Protein AF-A0A2K2V608-F1 (afdb_monomer_lite)

Radius of gyration: 20.28 Å; chains: 1; bounding box: 31×53×56 Å

Secondary structure (DSSP, 8-state):
-HHHHHHHHHHHHHHHHHHHHHTT----SEEEEEEETTEEEEEE-SSS-EEEEEEEEEETTEEEEEEEEEEEE-TT-EEEEE--GGGGTTEEEEEEETTS-EEEEE--S--

pLDDT: mean 84.34, std 10.51, range [48.28, 94.69]

Foldseek 3Di:
DVVVVVVVVVVVVVVVVVVVVVVPPPDQQKEFDDDDDQKTKIFGQHPAKWFWFWKWKAAPNHTPDIDTDGDIHGHRDIDIDGHDLQVRARIKIKIATPVGHIYIDHHHNPD

Structure (mmCIF, N/CA/C/O backbone):
data_AF-A0A2K2V608-F1
#
_entry.id   AF-A0A2K2V608-F1
#
loop_
_atom_site.group_PDB
_atom_site.id
_atom_site.type_symbol
_atom_site.label_atom_id
_atom_site.label_alt_id
_atom_site.label_comp_id
_atom_site.label_asym_id
_atom_site.label_entity_id
_atom_site.label_seq_id
_atom_site.pdbx_PDB_ins_code
_atom_site.Cartn_x
_atom_site.Cartn_y
_atom_site.Cartn_z
_atom_site.occupancy
_atom_site.B_iso_or_equiv
_atom_site.auth_seq_id
_atom_site.auth_comp_id
_atom_site.auth_asym_id
_atom_site.auth_atom_id
_atom_site.pdbx_PDB_model_num
ATOM 1 N N . MET A 1 1 ? 5.747 -41.477 -34.703 1.00 59.94 1 MET A N 1
ATOM 2 C CA . MET A 1 1 ? 6.004 -40.067 -35.092 1.00 59.94 1 MET A CA 1
ATOM 3 C C . MET A 1 1 ? 4.947 -39.085 -34.576 1.00 59.94 1 MET A C 1
ATOM 5 O O . MET A 1 1 ? 5.336 -38.050 -34.064 1.00 59.94 1 MET A O 1
ATOM 9 N N . LYS A 1 2 ? 3.642 -39.403 -34.604 1.00 62.75 2 LYS A N 1
ATOM 10 C CA . LYS A 1 2 ? 2.575 -38.534 -34.054 1.00 62.75 2 LYS A CA 1
ATOM 11 C C . LYS A 1 2 ? 2.687 -38.181 -32.549 1.00 62.75 2 LYS A C 1
ATOM 13 O O . LYS A 1 2 ? 2.520 -37.008 -32.235 1.00 62.75 2 LYS A O 1
ATOM 18 N N . PRO A 1 3 ? 3.015 -39.109 -31.622 1.00 70.81 3 PRO A N 1
ATOM 19 C CA . PRO A 1 3 ? 3.047 -38.775 -30.190 1.00 70.81 3 PRO A CA 1
ATOM 20 C C . PRO A 1 3 ? 4.230 -37.881 -29.786 1.00 70.81 3 PRO A C 1
ATOM 22 O O . PRO A 1 3 ? 4.102 -37.083 -28.864 1.00 70.81 3 PRO A O 1
ATOM 25 N N . LEU A 1 4 ? 5.354 -37.952 -30.510 1.00 76.62 4 LEU A N 1
ATOM 26 C CA . LEU A 1 4 ? 6.522 -37.099 -30.261 1.00 76.62 4 LEU A CA 1
ATOM 27 C C . LEU A 1 4 ? 6.208 -35.624 -30.531 1.00 76.62 4 LEU A C 1
ATOM 29 O O . LEU A 1 4 ? 6.517 -34.776 -29.705 1.00 76.62 4 LEU A O 1
ATOM 33 N N . ILE A 1 5 ? 5.515 -35.333 -31.634 1.00 82.44 5 ILE A N 1
ATOM 34 C CA . ILE A 1 5 ? 5.131 -33.963 -32.007 1.00 82.44 5 ILE A CA 1
ATOM 35 C C . ILE A 1 5 ? 4.163 -33.371 -30.973 1.00 82.44 5 ILE A C 1
ATOM 37 O O . ILE A 1 5 ? 4.342 -32.235 -30.540 1.00 82.44 5 ILE A O 1
ATOM 41 N N . VAL A 1 6 ? 3.173 -34.153 -30.528 1.00 83.00 6 VAL A N 1
ATOM 42 C CA . VAL A 1 6 ? 2.205 -33.713 -29.508 1.00 83.00 6 VAL A CA 1
ATOM 43 C C . VAL A 1 6 ? 2.902 -33.417 -28.178 1.00 83.00 6 VAL A C 1
ATOM 45 O O . VAL A 1 6 ? 2.634 -32.387 -27.562 1.00 83.00 6 VAL A O 1
ATOM 48 N N . SER A 1 7 ? 3.847 -34.268 -27.765 1.00 81.19 7 SER A N 1
ATOM 49 C CA . SER A 1 7 ? 4.639 -34.042 -26.552 1.00 81.19 7 SER A CA 1
ATOM 50 C C . SER A 1 7 ? 5.504 -32.782 -26.648 1.00 81.19 7 SER A C 1
ATOM 52 O O . SER A 1 7 ? 5.625 -32.053 -25.666 1.00 81.19 7 SER A O 1
ATOM 54 N N . SER A 1 8 ? 6.092 -32.502 -27.815 1.00 83.19 8 SER A N 1
ATOM 55 C CA . SER A 1 8 ? 6.900 -31.296 -28.029 1.00 83.19 8 SER A CA 1
ATOM 56 C C . SER A 1 8 ? 6.062 -30.021 -27.962 1.00 83.19 8 SER A C 1
ATOM 58 O O . SER A 1 8 ? 6.488 -29.054 -27.337 1.00 83.19 8 SER A O 1
ATOM 60 N N . ILE A 1 9 ? 4.861 -30.025 -28.551 1.00 88.81 9 ILE A N 1
ATOM 61 C CA . ILE A 1 9 ? 3.943 -28.878 -28.492 1.00 88.81 9 ILE A CA 1
ATOM 62 C C . ILE A 1 9 ? 3.525 -28.609 -27.043 1.00 88.81 9 ILE A C 1
ATOM 64 O O . ILE A 1 9 ? 3.628 -27.475 -26.585 1.00 88.81 9 ILE A O 1
ATOM 68 N N . LEU A 1 10 ? 3.134 -29.650 -26.298 1.00 88.25 10 LEU A N 1
ATOM 69 C CA . LEU A 1 10 ? 2.771 -29.525 -24.882 1.00 88.25 10 LEU A CA 1
ATOM 70 C C . LEU A 1 10 ? 3.911 -28.944 -24.041 1.00 88.25 10 LEU A C 1
ATOM 72 O O . LEU A 1 10 ? 3.683 -28.048 -23.231 1.00 88.25 10 LEU A O 1
ATOM 76 N N . PHE A 1 11 ? 5.138 -29.419 -24.261 1.00 88.88 11 PHE A N 1
ATOM 77 C CA . PHE A 1 11 ? 6.314 -28.918 -23.556 1.00 88.88 11 PHE A CA 1
ATOM 78 C C . PHE A 1 11 ? 6.588 -27.439 -23.866 1.00 88.88 11 PHE A C 1
ATOM 80 O O . PHE A 1 11 ? 6.820 -26.651 -22.952 1.00 88.88 11 PHE A O 1
ATOM 87 N N . LEU A 1 12 ? 6.496 -27.041 -25.139 1.00 89.75 12 LEU A N 1
ATOM 88 C CA . LEU A 1 12 ? 6.650 -25.647 -25.569 1.00 89.75 12 LEU A CA 1
ATOM 89 C C . LEU A 1 12 ? 5.580 -24.729 -24.963 1.00 89.75 12 LEU A C 1
ATOM 91 O O . LEU A 1 12 ? 5.908 -23.639 -24.497 1.00 89.75 12 LEU A O 1
ATOM 95 N N . SER A 1 13 ? 4.320 -25.169 -24.912 1.00 88.81 13 SER A N 1
ATOM 96 C CA . SER A 1 13 ? 3.234 -24.405 -24.286 1.00 88.81 13 SER A CA 1
ATOM 97 C C . SER A 1 13 ? 3.436 -24.234 -22.778 1.00 88.81 13 SER A C 1
ATOM 99 O O . SER A 1 13 ? 3.252 -23.136 -22.256 1.00 88.81 13 SER A O 1
ATOM 101 N N . LEU A 1 14 ? 3.858 -25.293 -22.080 1.00 88.94 14 LEU A N 1
ATOM 102 C CA . LEU A 1 14 ? 4.176 -25.248 -20.649 1.00 88.94 14 LEU A CA 1
ATOM 103 C C . LEU A 1 14 ? 5.358 -24.325 -20.351 1.00 88.94 14 LEU A C 1
ATOM 105 O O . LEU A 1 14 ? 5.299 -23.539 -19.409 1.00 88.94 14 LEU A O 1
ATOM 109 N N . LEU A 1 15 ? 6.408 -24.381 -21.171 1.00 88.50 15 LEU A N 1
ATOM 110 C CA . LEU A 1 15 ? 7.570 -23.510 -21.033 1.00 88.50 15 LEU A CA 1
ATOM 111 C C . LEU A 1 15 ? 7.190 -22.037 -21.239 1.00 88.50 15 LEU A C 1
ATOM 113 O O . LEU A 1 15 ? 7.580 -21.187 -20.441 1.00 88.50 15 LEU A O 1
ATOM 117 N N . ALA A 1 16 ? 6.386 -21.738 -22.263 1.00 86.94 16 ALA A N 1
ATOM 118 C CA . ALA A 1 16 ? 5.879 -20.390 -22.503 1.00 86.94 16 ALA A CA 1
ATOM 119 C C . ALA A 1 16 ? 5.028 -19.887 -21.327 1.00 86.94 16 ALA A C 1
ATOM 121 O O . ALA A 1 16 ? 5.225 -18.765 -20.863 1.00 86.94 16 ALA A O 1
ATOM 122 N N . PHE A 1 17 ? 4.138 -20.728 -20.790 1.00 85.12 17 PHE A N 1
ATOM 123 C CA . PHE A 1 17 ? 3.346 -20.391 -19.608 1.00 85.12 17 PHE A CA 1
ATOM 124 C C . PHE A 1 17 ? 4.232 -20.109 -18.391 1.00 85.12 17 PHE A C 1
ATOM 126 O O . PHE A 1 17 ? 4.018 -19.122 -17.695 1.00 85.12 17 PHE A O 1
ATOM 133 N N . PHE A 1 18 ? 5.259 -20.928 -18.155 1.00 82.81 18 PHE A N 1
ATOM 134 C CA . PHE A 1 18 ? 6.174 -20.743 -17.031 1.00 82.81 18 PHE A CA 1
ATOM 135 C C . PHE A 1 18 ? 6.975 -19.440 -17.144 1.00 82.81 18 PHE A C 1
ATOM 137 O O . PHE A 1 18 ? 7.122 -18.728 -16.154 1.00 82.81 18 PHE A O 1
ATOM 144 N N . LEU A 1 19 ? 7.449 -19.091 -18.343 1.00 79.69 19 LEU A N 1
ATOM 145 C CA . LEU A 1 19 ? 8.168 -17.836 -18.588 1.00 79.69 19 LEU A CA 1
ATOM 146 C C . LEU A 1 19 ? 7.268 -16.611 -18.383 1.00 79.69 19 LEU A C 1
ATOM 148 O O . LEU A 1 19 ? 7.679 -15.654 -17.726 1.00 79.69 19 LEU A O 1
ATOM 152 N N . LEU A 1 20 ? 6.029 -16.660 -18.880 1.00 76.88 20 LEU A N 1
ATOM 153 C CA . LEU A 1 20 ? 5.041 -15.599 -18.666 1.00 76.88 20 LEU A CA 1
ATOM 154 C C . LEU A 1 20 ? 4.662 -15.473 -17.184 1.00 76.88 20 LEU A C 1
ATOM 156 O O . LEU A 1 20 ? 4.604 -14.368 -16.651 1.00 76.88 20 LEU A O 1
ATOM 160 N N . TYR A 1 21 ? 4.474 -16.601 -16.498 1.00 74.06 21 TYR A N 1
ATOM 161 C CA . TYR A 1 21 ? 4.141 -16.633 -15.076 1.00 74.06 21 TYR A CA 1
ATOM 162 C C . TYR A 1 21 ? 5.291 -16.123 -14.198 1.00 74.06 21 TYR A C 1
ATOM 164 O O . TYR A 1 21 ? 5.067 -15.373 -13.250 1.00 74.06 21 TYR A O 1
ATOM 172 N N . HIS A 1 22 ? 6.540 -16.470 -14.517 1.00 61.12 22 HIS A N 1
ATOM 173 C CA . HIS A 1 22 ? 7.699 -16.007 -13.753 1.00 61.12 22 HIS A CA 1
ATOM 174 C C . HIS A 1 22 ? 7.979 -14.507 -13.960 1.00 61.12 22 HIS A C 1
ATOM 176 O O . HIS A 1 22 ? 8.482 -13.848 -13.049 1.00 61.12 22 HIS A O 1
ATOM 182 N N . GLY A 1 23 ? 7.600 -13.947 -15.115 1.00 53.97 23 GLY A N 1
ATOM 183 C CA . GLY A 1 23 ? 7.610 -12.501 -15.365 1.00 53.97 23 GLY A CA 1
ATOM 184 C C . GLY A 1 23 ? 6.579 -11.716 -14.544 1.00 53.97 23 GLY A C 1
ATOM 185 O O . GLY A 1 23 ? 6.709 -10.505 -14.403 1.00 53.97 23 GLY A O 1
ATOM 186 N N . MET A 1 24 ? 5.590 -12.392 -13.950 1.00 53.31 24 MET A N 1
ATOM 187 C CA . MET A 1 24 ? 4.561 -11.777 -13.105 1.00 53.31 24 MET A CA 1
ATOM 188 C C . MET A 1 24 ? 4.915 -11.747 -11.609 1.00 53.31 24 MET A C 1
ATOM 190 O O . MET A 1 24 ? 4.034 -11.519 -10.776 1.00 53.31 24 MET A O 1
ATOM 194 N N . LYS A 1 25 ? 6.182 -11.950 -11.215 1.00 48.28 25 LYS A N 1
ATOM 195 C CA . LYS A 1 25 ? 6.612 -11.570 -9.860 1.00 48.28 25 LYS A CA 1
ATOM 196 C C . LYS A 1 25 ? 6.551 -10.048 -9.752 1.00 48.28 25 LYS A C 1
ATOM 198 O O . LYS A 1 25 ? 7.508 -9.351 -10.062 1.00 48.28 25 LYS A O 1
ATOM 203 N N . GLN A 1 26 ? 5.393 -9.545 -9.337 1.00 52.19 26 GLN A N 1
ATOM 204 C CA . GLN A 1 26 ? 5.165 -8.134 -9.081 1.00 52.19 26 GLN A CA 1
ATOM 205 C C . GLN A 1 26 ? 5.969 -7.751 -7.832 1.00 52.19 26 GLN A C 1
ATOM 207 O O . GLN A 1 26 ? 5.514 -7.905 -6.696 1.00 52.19 26 GLN A O 1
ATOM 212 N N . GLU A 1 27 ? 7.217 -7.332 -8.039 1.00 56.53 27 GLU A N 1
ATOM 213 C CA . GLU A 1 27 ? 8.012 -6.695 -6.998 1.00 56.53 27 GLU A CA 1
ATOM 214 C C . GLU A 1 27 ? 7.269 -5.435 -6.556 1.00 56.53 27 GLU A C 1
ATOM 216 O O . GLU A 1 27 ? 7.041 -4.515 -7.340 1.00 56.53 27 GLU A O 1
ATOM 221 N N . ARG A 1 28 ? 6.825 -5.410 -5.297 1.00 64.31 28 ARG A N 1
ATOM 222 C CA . ARG A 1 28 ? 6.136 -4.239 -4.754 1.00 64.31 28 ARG A CA 1
ATOM 223 C C . ARG A 1 28 ? 7.131 -3.088 -4.693 1.00 64.31 28 ARG A C 1
ATOM 225 O O . ARG A 1 28 ? 8.100 -3.155 -3.939 1.00 64.31 28 ARG A O 1
ATOM 232 N N . SER A 1 29 ? 6.869 -2.017 -5.436 1.00 75.94 29 SER A N 1
ATOM 233 C CA . SER A 1 29 ? 7.743 -0.839 -5.455 1.00 75.94 29 SER A CA 1
ATOM 234 C C . SER A 1 29 ? 7.803 -0.129 -4.094 1.00 75.94 29 SER A C 1
ATOM 236 O O . SER A 1 29 ? 8.782 0.538 -3.774 1.00 75.94 29 SER A O 1
ATOM 238 N N . PHE A 1 30 ? 6.794 -0.306 -3.239 1.00 84.19 30 PHE A N 1
ATOM 239 C CA . PHE A 1 30 ? 6.744 0.281 -1.902 1.00 84.19 30 PHE A CA 1
ATOM 240 C C . PHE A 1 30 ? 6.019 -0.627 -0.902 1.00 84.19 30 PHE A C 1
ATOM 242 O O . PHE A 1 30 ? 5.351 -1.594 -1.270 1.00 84.19 30 PHE A O 1
ATOM 249 N N . PHE A 1 31 ? 6.161 -0.317 0.386 1.00 86.56 31 PHE A N 1
ATOM 250 C CA . PHE A 1 31 ? 5.542 -1.062 1.479 1.00 86.56 31 PHE A CA 1
ATOM 251 C C . PHE A 1 31 ? 5.247 -0.160 2.682 1.00 86.56 31 PHE A C 1
ATOM 253 O O . PHE A 1 31 ? 5.767 0.951 2.799 1.00 86.56 31 PHE A O 1
ATOM 260 N N . ILE A 1 32 ? 4.408 -0.653 3.593 1.00 85.19 32 ILE A N 1
ATOM 261 C CA . ILE A 1 32 ? 4.128 -0.005 4.877 1.00 85.19 32 ILE A CA 1
ATOM 262 C C . ILE A 1 32 ? 5.179 -0.484 5.876 1.00 85.19 32 ILE A C 1
ATOM 264 O O . ILE A 1 32 ? 5.291 -1.679 6.141 1.00 85.19 32 ILE A O 1
ATOM 268 N N . LYS A 1 33 ? 5.974 0.449 6.397 1.00 83.31 33 LYS A N 1
ATOM 269 C CA . LYS A 1 33 ? 7.061 0.175 7.336 1.00 83.31 33 LYS A CA 1
ATOM 270 C C . LYS A 1 33 ? 6.569 0.116 8.781 1.00 83.31 33 LYS A C 1
ATOM 272 O O . LYS A 1 33 ? 7.035 -0.728 9.536 1.00 83.31 33 LYS A O 1
ATOM 277 N N . GLU A 1 34 ? 5.681 1.026 9.171 1.00 78.88 34 GLU A N 1
ATOM 278 C CA . GLU A 1 34 ? 5.280 1.201 10.570 1.00 78.88 34 GLU A CA 1
ATOM 279 C C . GLU A 1 34 ? 3.874 1.794 10.673 1.00 78.88 34 GLU A C 1
ATOM 281 O O . GLU A 1 34 ? 3.481 2.616 9.841 1.00 78.88 34 GLU A O 1
ATOM 286 N N . VAL A 1 35 ? 3.139 1.382 11.706 1.00 82.00 35 VAL A N 1
ATOM 287 C CA . VAL A 1 35 ? 1.819 1.898 12.075 1.00 82.00 35 VAL A CA 1
ATOM 288 C C . VAL A 1 35 ? 1.828 2.135 13.583 1.00 82.00 35 VAL A C 1
ATOM 290 O O . VAL A 1 35 ? 1.782 1.171 14.338 1.00 82.00 35 VAL A O 1
ATOM 293 N N . ASN A 1 36 ? 1.899 3.394 14.015 1.00 77.31 36 ASN A N 1
ATOM 294 C CA . ASN A 1 36 ? 1.975 3.783 15.430 1.00 77.31 36 ASN A CA 1
ATOM 295 C C . ASN A 1 36 ? 1.259 5.120 15.662 1.00 77.31 36 ASN A C 1
ATOM 297 O O . ASN A 1 36 ? 1.276 5.969 14.778 1.00 77.31 36 ASN A O 1
ATOM 301 N N . ASP A 1 37 ? 0.642 5.316 16.833 1.00 71.06 37 ASP A N 1
ATOM 302 C CA . ASP A 1 37 ? 0.180 6.612 17.375 1.00 71.06 37 ASP A CA 1
ATOM 303 C C . ASP A 1 37 ? -0.359 7.635 16.348 1.00 71.06 37 ASP A C 1
ATOM 305 O O . ASP A 1 37 ? 0.070 8.788 16.289 1.00 71.06 37 ASP A O 1
ATOM 309 N N . ASN A 1 38 ? -1.336 7.224 15.535 1.00 79.00 38 ASN A N 1
ATOM 310 C CA . ASN A 1 38 ? -1.988 8.028 14.485 1.00 79.00 38 ASN A CA 1
ATOM 311 C C . ASN A 1 38 ? -1.154 8.317 13.225 1.00 79.00 38 ASN A C 1
ATOM 313 O O . ASN A 1 38 ? -1.415 9.275 12.488 1.00 79.00 38 ASN A O 1
ATOM 317 N N . LYS A 1 39 ? -0.149 7.488 12.956 1.00 84.81 39 LYS A N 1
ATOM 318 C CA . LYS A 1 39 ? 0.758 7.624 11.820 1.00 84.81 39 LYS A CA 1
ATOM 319 C C . LYS A 1 39 ? 0.965 6.293 11.118 1.00 84.81 39 LYS A C 1
ATOM 321 O O . LYS A 1 39 ? 1.071 5.242 11.748 1.00 84.81 39 LYS A O 1
ATOM 326 N N . ILE A 1 40 ? 1.077 6.369 9.799 1.00 88.75 40 ILE A N 1
ATOM 327 C CA . ILE A 1 40 ? 1.516 5.275 8.939 1.00 88.75 40 ILE A CA 1
ATOM 328 C C . ILE A 1 40 ? 2.744 5.745 8.181 1.00 88.75 40 ILE A C 1
ATOM 330 O O . ILE A 1 40 ? 2.728 6.806 7.559 1.00 88.75 40 ILE A O 1
ATOM 334 N N . ILE A 1 41 ? 3.806 4.948 8.222 1.00 90.62 41 ILE A N 1
ATOM 335 C CA . ILE A 1 41 ? 5.036 5.217 7.486 1.00 90.62 41 ILE A CA 1
ATOM 336 C C . ILE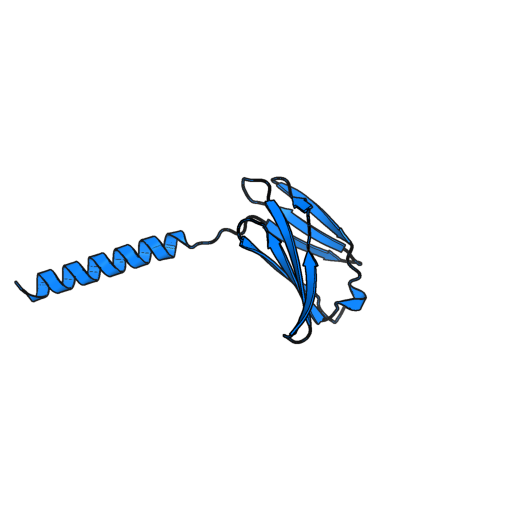 A 1 41 ? 5.060 4.324 6.253 1.00 90.62 41 ILE A C 1
ATOM 338 O O . ILE A 1 41 ? 5.196 3.106 6.360 1.00 90.62 41 ILE A O 1
ATOM 342 N N . LEU A 1 42 ? 4.968 4.933 5.075 1.00 92.38 42 LEU A N 1
ATOM 343 C CA . LEU A 1 42 ? 5.216 4.271 3.798 1.00 92.38 42 LEU A CA 1
ATOM 344 C C . LEU A 1 42 ? 6.689 4.402 3.439 1.00 92.38 42 LEU A C 1
ATOM 346 O O . LEU A 1 42 ? 7.259 5.480 3.583 1.00 92.38 42 LEU A O 1
ATOM 350 N N . LYS A 1 43 ? 7.309 3.330 2.948 1.00 92.25 43 LYS A N 1
ATOM 351 C CA . LYS A 1 43 ? 8.686 3.347 2.454 1.00 92.25 43 LYS A CA 1
ATOM 352 C C . LYS A 1 43 ? 8.749 2.784 1.040 1.00 92.25 43 LYS A C 1
ATOM 354 O O . LYS A 1 43 ? 8.221 1.709 0.765 1.00 92.25 43 LYS A O 1
ATOM 359 N N . ASN A 1 44 ? 9.424 3.508 0.155 1.00 91.31 44 ASN A N 1
ATOM 360 C CA . ASN A 1 44 ? 9.712 3.057 -1.201 1.00 91.31 44 ASN A CA 1
ATOM 361 C C . ASN A 1 44 ? 11.106 2.424 -1.225 1.00 91.31 44 ASN A C 1
ATOM 363 O O . ASN A 1 44 ? 12.098 3.105 -0.975 1.00 91.31 44 ASN A O 1
ATOM 367 N N . ASN A 1 45 ? 11.157 1.116 -1.479 1.00 87.06 45 ASN A N 1
ATOM 368 C CA . ASN A 1 45 ? 12.400 0.361 -1.685 1.00 87.06 45 ASN A CA 1
ATOM 369 C C . ASN A 1 45 ? 12.639 0.059 -3.176 1.00 87.06 45 ASN A C 1
ATOM 371 O O . ASN A 1 45 ? 13.597 -0.634 -3.509 1.00 87.06 45 ASN A O 1
ATOM 375 N N . GLY A 1 46 ? 11.754 0.516 -4.062 1.00 83.12 46 GLY A N 1
ATOM 376 C CA . GLY A 1 46 ? 11.894 0.365 -5.498 1.00 83.12 46 GLY A CA 1
ATOM 377 C C . GLY A 1 46 ? 13.014 1.231 -6.069 1.00 83.12 46 GLY A C 1
ATOM 378 O O . GLY A 1 46 ? 13.677 2.010 -5.379 1.00 83.12 46 GLY A O 1
ATOM 379 N N . THR A 1 47 ? 13.227 1.095 -7.373 1.00 84.50 47 THR A N 1
ATOM 380 C CA . THR A 1 47 ? 14.243 1.851 -8.116 1.00 84.50 47 THR A CA 1
ATOM 381 C C . THR A 1 47 ? 13.751 3.214 -8.597 1.00 84.50 47 THR A C 1
ATOM 383 O O . THR A 1 47 ? 14.567 4.056 -8.945 1.00 84.50 47 THR A O 1
ATOM 386 N N . ASN A 1 48 ? 12.436 3.444 -8.598 1.00 87.69 48 ASN A N 1
ATOM 387 C CA . ASN A 1 48 ? 11.799 4.657 -9.106 1.00 87.69 48 ASN A CA 1
ATOM 388 C C . ASN A 1 48 ? 10.912 5.300 -8.037 1.00 87.69 48 ASN A C 1
ATOM 390 O O . ASN A 1 48 ? 10.454 4.628 -7.112 1.00 87.69 48 ASN A O 1
ATOM 394 N N . ALA A 1 49 ? 10.638 6.598 -8.181 1.00 89.25 49 ALA A N 1
ATOM 395 C CA . ALA A 1 49 ? 9.596 7.262 -7.403 1.00 89.25 49 ALA A CA 1
ATOM 396 C C . ALA A 1 49 ? 8.219 6.655 -7.719 1.00 89.25 49 ALA A C 1
ATOM 398 O O . ALA A 1 49 ? 7.954 6.260 -8.855 1.00 89.25 49 ALA A O 1
ATOM 399 N N . VAL A 1 50 ? 7.349 6.602 -6.712 1.00 91.50 50 VAL A N 1
ATOM 400 C CA . VAL A 1 50 ? 6.008 6.025 -6.821 1.00 91.50 50 VAL A CA 1
ATOM 401 C C . VAL A 1 50 ? 4.973 7.106 -6.539 1.00 91.50 50 VAL A C 1
ATOM 403 O O . VAL A 1 50 ? 4.994 7.725 -5.476 1.00 91.50 50 VAL A O 1
ATOM 406 N N . ASP A 1 51 ? 4.048 7.311 -7.473 1.00 93.38 51 ASP A N 1
ATOM 407 C CA . ASP A 1 51 ? 2.913 8.213 -7.286 1.00 93.38 51 ASP A CA 1
ATOM 408 C C . ASP A 1 51 ? 1.749 7.428 -6.658 1.00 93.38 51 ASP A C 1
ATOM 410 O O . ASP A 1 51 ? 1.139 6.570 -7.301 1.00 93.38 51 ASP A O 1
ATOM 414 N N . LEU A 1 52 ? 1.461 7.691 -5.385 1.00 92.31 52 LEU A N 1
ATOM 415 C CA . LEU A 1 52 ? 0.347 7.113 -4.635 1.00 92.31 52 LEU A CA 1
ATOM 416 C C . LEU A 1 52 ? -0.947 7.824 -5.027 1.00 92.31 52 LEU A C 1
ATOM 418 O O . LEU A 1 52 ? -1.046 9.044 -4.895 1.00 92.31 52 LEU A O 1
ATOM 422 N N . MET A 1 53 ? -1.931 7.048 -5.478 1.00 94.69 53 MET A N 1
ATOM 423 C CA . MET A 1 53 ? -3.186 7.557 -6.034 1.00 94.69 53 MET A CA 1
ATOM 424 C C . MET A 1 53 ? -4.399 7.317 -5.151 1.00 94.69 53 MET A C 1
ATOM 426 O O . MET A 1 53 ? -5.367 8.062 -5.230 1.00 94.69 53 MET A O 1
ATOM 430 N N . MET A 1 54 ? -4.402 6.255 -4.349 1.00 93.38 54 MET A N 1
ATOM 431 C CA . MET A 1 54 ? -5.611 5.875 -3.629 1.00 93.38 54 MET A CA 1
ATOM 432 C C . MET A 1 54 ? -5.287 5.223 -2.294 1.00 93.38 54 MET A C 1
ATOM 434 O O . MET A 1 54 ? -4.342 4.441 -2.185 1.00 93.38 54 MET A O 1
ATOM 438 N N . LEU A 1 55 ? -6.110 5.522 -1.296 1.00 93.12 55 LEU A N 1
ATOM 439 C CA . LEU A 1 55 ? -6.181 4.829 -0.022 1.00 93.12 55 LEU A CA 1
ATOM 440 C C . LEU A 1 55 ? -7.579 4.233 0.132 1.00 93.12 55 LEU A C 1
ATOM 442 O O . LEU A 1 55 ? -8.580 4.944 0.107 1.00 93.12 55 LEU A O 1
ATOM 446 N N . ILE A 1 56 ? -7.643 2.920 0.305 1.00 92.88 56 ILE A N 1
ATOM 447 C CA . ILE A 1 56 ? -8.878 2.185 0.564 1.00 92.88 56 ILE A CA 1
ATOM 448 C C . ILE A 1 56 ? -8.856 1.693 2.006 1.00 92.88 56 ILE A C 1
ATOM 450 O O . ILE A 1 56 ? -7.920 1.004 2.411 1.00 92.88 56 ILE A O 1
ATOM 454 N N . THR A 1 57 ? -9.919 1.980 2.749 1.00 93.44 57 THR A N 1
ATOM 455 C CA . THR A 1 57 ? -10.147 1.469 4.102 1.00 93.44 57 THR A CA 1
ATOM 456 C C . THR A 1 57 ? -11.243 0.417 4.070 1.00 93.44 57 THR A C 1
ATOM 458 O O . THR A 1 57 ? -12.370 0.693 3.649 1.00 93.44 57 THR A O 1
ATOM 461 N N . ARG A 1 58 ? -10.927 -0.794 4.534 1.00 94.31 58 ARG A N 1
ATOM 462 C CA . ARG A 1 58 ? -11.866 -1.910 4.643 1.00 94.31 58 ARG A CA 1
ATOM 463 C C . ARG A 1 58 ? -12.032 -2.349 6.087 1.00 94.31 58 ARG A C 1
ATOM 465 O O . ARG A 1 58 ? -11.070 -2.798 6.690 1.00 94.31 58 ARG A O 1
ATOM 472 N N . CYS A 1 59 ? -13.240 -2.307 6.627 1.00 91.06 59 CYS A N 1
ATOM 473 C CA . CYS A 1 59 ? -13.534 -2.770 7.984 1.00 91.06 59 CYS A CA 1
ATOM 474 C C . CYS A 1 59 ? -14.507 -3.950 7.909 1.00 91.06 59 CYS A C 1
ATOM 476 O O . CYS A 1 59 ? -15.464 -3.922 7.138 1.00 91.06 59 CYS A O 1
ATOM 478 N N . GLY A 1 60 ? -14.248 -5.033 8.651 1.00 87.94 60 GLY A N 1
ATOM 479 C CA . GLY A 1 60 ? -15.126 -6.216 8.642 1.00 87.94 60 GLY A CA 1
ATOM 480 C C . GLY A 1 60 ? -15.359 -6.830 7.249 1.00 87.94 60 GLY A C 1
ATOM 481 O O . GLY A 1 60 ? -16.429 -7.372 6.986 1.00 87.94 60 GLY A O 1
ATOM 482 N N . GLY A 1 61 ? -14.388 -6.697 6.336 1.00 85.31 61 GLY A N 1
ATOM 483 C CA . GLY A 1 61 ? -14.476 -7.188 4.955 1.00 85.31 61 GLY A CA 1
ATOM 484 C C . GLY A 1 61 ? -15.245 -6.288 3.979 1.00 85.31 61 GLY A C 1
ATOM 485 O O . GLY A 1 61 ? -15.336 -6.626 2.801 1.00 85.31 61 GLY A O 1
ATOM 486 N N . LYS A 1 62 ? -15.771 -5.140 4.422 1.00 90.94 62 LYS A N 1
ATOM 487 C CA . LYS A 1 62 ? -16.471 -4.163 3.572 1.00 90.94 62 LYS A CA 1
ATOM 488 C C . LYS A 1 62 ? -15.615 -2.925 3.347 1.00 90.94 62 LYS A C 1
ATOM 490 O O . LYS A 1 62 ? -14.863 -2.532 4.231 1.00 90.94 62 LYS A O 1
ATOM 495 N N . VAL A 1 63 ? -15.723 -2.313 2.168 1.00 92.19 63 VAL A N 1
ATOM 496 C CA . VAL A 1 63 ? -15.091 -1.015 1.881 1.00 92.19 63 VAL A CA 1
ATOM 497 C C . VAL A 1 63 ? -15.896 0.077 2.580 1.00 92.19 63 VAL A C 1
ATOM 499 O O . VAL A 1 63 ? -17.057 0.281 2.248 1.00 92.19 63 VAL A O 1
ATOM 502 N N . GLU A 1 64 ? -15.270 0.761 3.534 1.00 92.56 64 GLU A N 1
ATOM 503 C CA . GLU A 1 64 ? -15.881 1.856 4.300 1.00 92.56 64 GLU A CA 1
ATOM 504 C C . GLU A 1 64 ? -15.540 3.220 3.697 1.00 92.56 64 GLU A C 1
ATOM 506 O O . GLU A 1 64 ? -16.379 4.113 3.623 1.00 92.56 64 GLU A O 1
ATOM 511 N N . ARG A 1 65 ? -14.291 3.394 3.248 1.00 91.75 65 ARG A N 1
ATOM 512 C CA . ARG A 1 65 ? -13.804 4.667 2.710 1.00 91.75 65 ARG A CA 1
ATOM 513 C C . ARG A 1 65 ? -12.832 4.435 1.565 1.00 91.75 65 ARG A C 1
ATOM 515 O O . ARG A 1 65 ? -12.007 3.524 1.616 1.00 91.75 65 ARG A O 1
ATOM 522 N N . VAL A 1 66 ? -12.920 5.298 0.561 1.00 92.62 66 VAL A N 1
ATOM 523 C CA . VAL A 1 66 ? -11.943 5.429 -0.520 1.00 92.62 66 VAL A CA 1
ATOM 524 C C . VAL A 1 66 ? -11.540 6.893 -0.584 1.00 92.62 66 VAL A C 1
ATOM 526 O O . VAL A 1 66 ? -12.398 7.771 -0.627 1.00 92.62 66 VAL A O 1
ATOM 529 N N . GLU A 1 67 ? -10.243 7.150 -0.541 1.00 92.38 67 GLU A N 1
ATOM 530 C CA . GLU A 1 67 ? -9.669 8.487 -0.576 1.00 92.38 67 GLU A CA 1
ATOM 531 C C . GLU A 1 67 ? -8.674 8.573 -1.724 1.00 92.38 67 GLU A C 1
ATOM 533 O O . GLU A 1 67 ? -7.793 7.722 -1.862 1.00 92.38 67 GLU A O 1
ATOM 538 N N . GLU A 1 68 ? -8.835 9.589 -2.565 1.00 92.81 68 GLU A N 1
ATOM 539 C CA . GLU A 1 68 ? 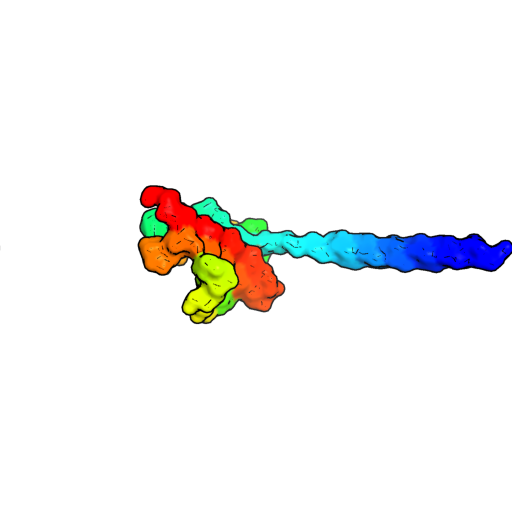-7.872 9.883 -3.614 1.00 92.81 68 GLU A CA 1
ATOM 540 C C . GLU A 1 68 ? -6.669 10.593 -2.993 1.00 92.81 68 GLU A C 1
ATOM 542 O O . GLU A 1 68 ? -6.796 11.581 -2.268 1.00 92.81 68 GLU A O 1
ATOM 547 N N . LEU A 1 69 ? -5.491 10.048 -3.257 1.00 89.19 69 LEU A N 1
ATOM 548 C CA . LEU A 1 69 ? -4.216 10.604 -2.850 1.00 89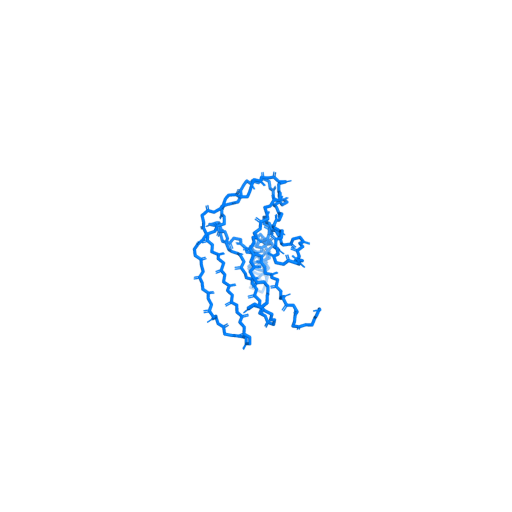.19 69 LEU A CA 1
ATOM 549 C C . LEU A 1 69 ? -3.541 11.208 -4.078 1.00 89.19 69 LEU A C 1
ATOM 551 O O . LEU A 1 69 ? -3.642 10.692 -5.185 1.00 89.19 69 LEU A O 1
ATOM 555 N N . ASN A 1 70 ? -2.805 12.291 -3.871 1.00 88.94 70 ASN A N 1
ATOM 556 C CA . ASN A 1 70 ? -1.898 12.823 -4.880 1.00 88.94 70 ASN A CA 1
ATOM 557 C C . ASN A 1 70 ? -0.538 13.052 -4.224 1.00 88.94 70 ASN A C 1
ATOM 559 O O . ASN A 1 70 ? -0.091 14.181 -4.026 1.00 88.94 70 ASN A O 1
ATOM 563 N N . LEU A 1 71 ? 0.053 11.949 -3.757 1.00 92.12 71 LEU A N 1
ATOM 564 C CA . LEU A 1 71 ? 1.291 11.943 -2.985 1.00 92.12 71 LEU A CA 1
ATOM 565 C C . LEU A 1 71 ? 2.382 11.237 -3.777 1.00 92.12 71 LEU A C 1
ATOM 567 O O . LEU A 1 71 ? 2.174 10.153 -4.312 1.00 92.12 71 LEU A O 1
ATOM 571 N N . ARG A 1 72 ? 3.574 11.825 -3.797 1.00 93.12 72 ARG A N 1
ATOM 572 C CA . ARG A 1 72 ? 4.743 11.244 -4.450 1.00 93.12 72 ARG A CA 1
ATOM 573 C C . ARG A 1 72 ? 5.716 10.716 -3.406 1.00 93.12 72 ARG A C 1
ATOM 575 O O . ARG A 1 72 ? 6.155 11.456 -2.528 1.00 93.12 72 ARG A O 1
ATOM 582 N N . LEU A 1 73 ? 6.047 9.432 -3.498 1.00 92.31 73 LEU A N 1
ATOM 583 C CA . LEU A 1 73 ? 6.989 8.754 -2.618 1.00 92.31 73 LEU A CA 1
ATOM 584 C C . LEU A 1 73 ? 8.298 8.497 -3.370 1.00 92.31 73 LEU A C 1
ATOM 586 O O . LEU A 1 73 ? 8.424 7.551 -4.150 1.00 92.31 73 LEU A O 1
ATOM 590 N N . GLU A 1 74 ? 9.274 9.365 -3.124 1.00 93.31 74 GLU A N 1
ATOM 591 C CA . GLU A 1 74 ? 10.599 9.309 -3.744 1.00 93.31 74 GLU A CA 1
ATOM 592 C C . GLU A 1 74 ? 11.365 8.019 -3.407 1.00 93.31 74 GLU A C 1
ATOM 594 O O . GLU A 1 74 ? 11.137 7.371 -2.3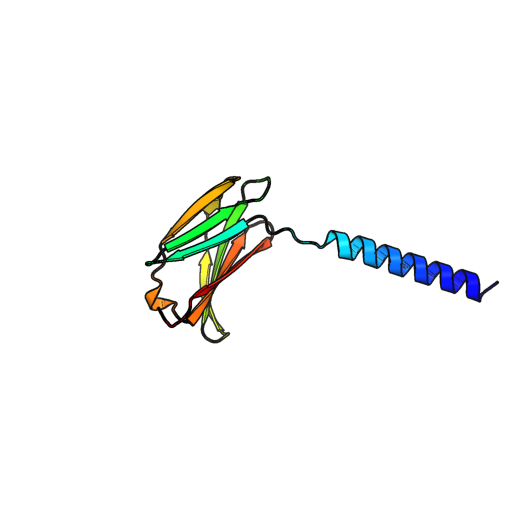80 1.00 93.31 74 GLU A O 1
ATOM 599 N N . GLN A 1 75 ? 12.305 7.658 -4.279 1.00 90.88 75 GLN A N 1
ATOM 600 C CA . GLN A 1 75 ? 13.119 6.452 -4.139 1.00 90.88 75 GLN A CA 1
ATOM 601 C C . GLN A 1 75 ? 13.879 6.433 -2.801 1.00 90.88 75 GLN A C 1
ATOM 603 O O . GLN A 1 75 ? 14.501 7.425 -2.417 1.00 90.88 75 GLN A O 1
ATOM 608 N N . ASN A 1 76 ? 13.861 5.299 -2.090 1.00 87.31 76 ASN A N 1
ATOM 609 C CA . ASN A 1 76 ? 14.526 5.111 -0.791 1.00 87.31 76 ASN A CA 1
ATOM 610 C C . ASN A 1 76 ? 14.092 6.101 0.308 1.00 87.31 76 ASN A C 1
ATOM 612 O O . ASN A 1 76 ? 14.724 6.173 1.368 1.00 87.31 76 ASN A O 1
ATOM 616 N N . LYS A 1 77 ? 13.011 6.861 0.093 1.00 91.75 77 LYS A N 1
ATOM 617 C CA . LYS A 1 77 ? 12.436 7.770 1.085 1.00 91.75 77 LYS A CA 1
ATOM 618 C C . LYS A 1 77 ? 11.269 7.115 1.811 1.00 91.75 77 LYS A C 1
ATOM 620 O O . LYS A 1 77 ? 10.714 6.098 1.391 1.00 91.75 77 LYS A O 1
ATOM 625 N N . SER A 1 78 ? 10.942 7.709 2.955 1.00 91.81 78 SER A N 1
ATOM 626 C CA . SER A 1 78 ? 9.750 7.371 3.724 1.00 91.81 78 SER A CA 1
ATOM 627 C C . SER A 1 78 ? 8.795 8.560 3.726 1.00 91.81 78 SER A C 1
ATOM 629 O O . SER A 1 78 ? 9.250 9.703 3.775 1.00 91.81 78 SER A O 1
ATOM 631 N N . LEU A 1 79 ? 7.495 8.287 3.688 1.00 91.50 79 LEU A N 1
ATOM 632 C CA . LEU A 1 79 ? 6.429 9.275 3.796 1.00 91.50 79 LEU A CA 1
ATOM 633 C C . LEU A 1 79 ? 5.572 8.941 5.013 1.00 91.50 79 LEU A C 1
ATOM 635 O O . LEU A 1 79 ? 5.091 7.817 5.150 1.00 91.50 79 LEU A O 1
ATOM 639 N N . GLU A 1 80 ? 5.399 9.923 5.892 1.00 90.56 80 GLU A N 1
ATOM 640 C CA . GLU A 1 80 ? 4.493 9.833 7.033 1.00 90.56 80 GLU A CA 1
ATOM 641 C C . GLU A 1 80 ? 3.102 10.304 6.602 1.00 90.56 80 GLU A C 1
ATOM 643 O O . GLU A 1 80 ? 2.934 11.433 6.143 1.00 90.56 80 GLU A O 1
ATOM 648 N N . ILE A 1 81 ? 2.101 9.448 6.784 1.00 87.00 81 ILE A N 1
ATOM 649 C CA . ILE A 1 81 ? 0.693 9.779 6.592 1.00 87.00 81 ILE A CA 1
ATOM 650 C C . ILE A 1 81 ? 0.034 9.796 7.962 1.00 87.00 81 ILE A C 1
ATOM 652 O O . ILE A 1 81 ? 0.026 8.791 8.675 1.00 87.00 81 ILE A O 1
ATOM 656 N N . ARG A 1 82 ? -0.523 10.949 8.333 1.00 84.69 82 ARG A N 1
ATOM 657 C CA . ARG A 1 82 ? -1.308 11.085 9.558 1.00 84.69 82 ARG A CA 1
ATOM 658 C C . ARG A 1 82 ? -2.715 10.574 9.307 1.00 84.69 82 ARG A C 1
ATOM 660 O O . ARG A 1 82 ? -3.425 11.094 8.453 1.00 84.69 82 ARG A O 1
ATOM 667 N N . VAL A 1 83 ? -3.116 9.578 10.078 1.00 79.94 83 VAL A N 1
ATOM 668 C CA . VAL A 1 83 ? -4.447 8.975 10.026 1.00 79.94 83 VAL A CA 1
ATOM 669 C C . VAL A 1 83 ? -4.932 8.776 11.444 1.00 79.94 83 VAL A C 1
ATOM 671 O O . VAL A 1 83 ? -4.187 8.318 12.305 1.00 79.94 83 VAL A O 1
ATOM 674 N N . ASN A 1 84 ? -6.19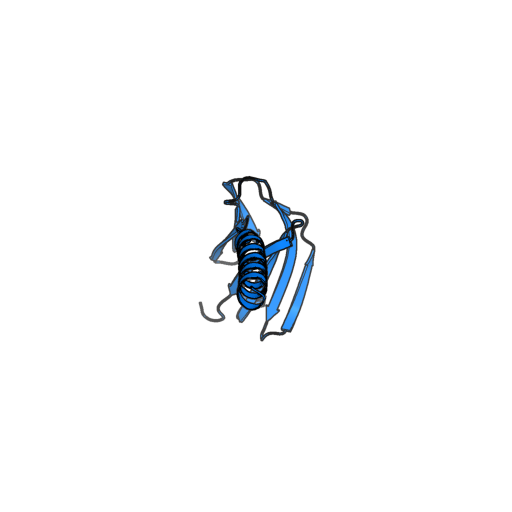4 9.104 11.695 1.00 82.44 84 ASN A N 1
ATOM 675 C CA . ASN A 1 84 ? -6.795 8.840 12.991 1.00 82.44 84 ASN A CA 1
ATOM 676 C C . ASN A 1 84 ? -6.999 7.324 13.153 1.00 82.44 84 ASN A C 1
ATOM 678 O O . ASN A 1 84 ? -7.992 6.774 12.675 1.00 82.44 84 ASN A O 1
ATOM 682 N N . LEU A 1 85 ? -6.053 6.646 13.812 1.00 79.38 85 LEU A N 1
ATOM 683 C CA . LEU A 1 85 ? -6.080 5.188 13.952 1.00 79.38 85 LEU A CA 1
ATOM 684 C C . LEU A 1 85 ? -7.285 4.733 14.781 1.00 79.38 85 LEU A C 1
ATOM 686 O O . LEU A 1 85 ? -7.803 3.648 14.541 1.00 79.38 85 LEU A O 1
ATOM 690 N N . SER A 1 86 ? -7.773 5.567 15.709 1.00 80.25 86 SER A N 1
ATOM 691 C CA . SER A 1 86 ? -8.924 5.234 16.560 1.00 80.25 86 SER A CA 1
ATOM 692 C C . SER A 1 86 ? -10.206 4.966 15.764 1.00 80.25 86 SER A C 1
ATOM 694 O O . SER A 1 86 ? -10.938 4.040 16.101 1.00 80.25 86 SER A O 1
ATOM 696 N N . SER A 1 87 ? -10.439 5.697 14.667 1.00 82.12 87 SER A N 1
ATOM 697 C CA . SER A 1 87 ? -11.626 5.517 13.818 1.00 82.12 87 SER A CA 1
ATOM 698 C C . SER A 1 87 ? -11.523 4.345 12.840 1.00 82.12 87 SER A C 1
ATOM 700 O O . SER A 1 87 ? -12.509 4.008 12.199 1.00 82.12 87 SER A O 1
ATOM 702 N N . ILE A 1 88 ? -10.337 3.748 12.694 1.00 86.38 88 ILE A N 1
ATOM 703 C CA . ILE A 1 88 ? -10.051 2.690 11.708 1.00 86.38 88 ILE A CA 1
ATOM 704 C C . ILE A 1 88 ? -9.428 1.443 12.354 1.00 86.38 88 ILE A C 1
ATOM 706 O O . ILE A 1 88 ? -8.817 0.616 11.678 1.00 86.38 88 ILE A O 1
ATOM 710 N N . ARG A 1 89 ? -9.575 1.290 13.677 1.00 87.44 89 ARG A N 1
ATOM 711 C CA . ARG A 1 89 ? -9.197 0.066 14.395 1.00 87.44 89 ARG A CA 1
ATOM 712 C C . ARG A 1 89 ? -10.022 -1.119 13.883 1.00 87.44 89 ARG A C 1
ATOM 714 O O . ARG A 1 89 ? -11.238 -1.030 13.758 1.00 87.44 89 ARG A O 1
ATOM 721 N N . GLY A 1 90 ? -9.364 -2.252 13.642 1.00 88.38 90 GLY A N 1
ATOM 722 C CA . GLY A 1 90 ? -9.996 -3.444 13.071 1.00 88.38 90 GLY A CA 1
ATOM 723 C C . GLY A 1 90 ? -10.221 -3.366 11.557 1.00 88.38 90 GLY A C 1
ATOM 724 O O . GLY A 1 90 ? -10.965 -4.186 11.015 1.00 88.38 90 GLY A O 1
ATOM 725 N N . CYS A 1 91 ? -9.597 -2.398 10.882 1.00 91.19 91 CYS A N 1
ATOM 726 C CA . CYS A 1 91 ? -9.705 -2.203 9.443 1.00 91.19 91 CYS A CA 1
ATOM 727 C C . CYS A 1 91 ? -8.382 -2.503 8.730 1.00 91.19 91 CYS A C 1
ATOM 729 O O . CYS A 1 91 ? -7.300 -2.304 9.273 1.00 91.19 91 CYS A O 1
ATOM 731 N N . GLU A 1 92 ? -8.467 -2.953 7.486 1.00 92.50 92 GLU A N 1
ATOM 732 C CA . GLU A 1 92 ? -7.357 -3.021 6.546 1.00 92.50 92 GLU A CA 1
ATOM 733 C C . GLU A 1 92 ? -7.268 -1.716 5.754 1.00 92.50 92 GLU A C 1
ATOM 735 O O . GLU A 1 92 ? -8.255 -1.238 5.195 1.00 92.50 92 GLU A O 1
ATOM 740 N N . LEU A 1 93 ? -6.068 -1.155 5.681 1.00 92.12 93 LEU A N 1
ATOM 741 C CA . LEU A 1 93 ? -5.741 -0.014 4.840 1.00 92.12 93 LEU A CA 1
ATOM 742 C C . LEU A 1 93 ? -4.935 -0.499 3.654 1.00 92.12 93 LEU A C 1
ATOM 744 O O . LEU A 1 93 ? -3.964 -1.226 3.836 1.00 92.12 93 LEU A O 1
ATOM 748 N N . THR A 1 94 ? -5.322 -0.093 2.453 1.00 93.25 94 THR A N 1
ATOM 749 C CA . THR A 1 94 ? -4.627 -0.431 1.211 1.00 93.25 94 THR A CA 1
ATOM 750 C C . THR A 1 94 ? -4.271 0.840 0.465 1.00 93.25 94 THR A C 1
ATOM 752 O O . THR A 1 94 ? -5.156 1.588 0.060 1.00 93.25 94 THR A O 1
ATOM 755 N N . PHE A 1 95 ? -2.980 1.064 0.260 1.00 93.31 95 PHE A N 1
ATOM 756 C CA . PHE A 1 95 ? -2.460 2.124 -0.593 1.00 93.31 95 PHE A CA 1
ATOM 757 C C . PHE A 1 95 ? -2.225 1.571 -1.990 1.00 93.31 95 PHE A C 1
ATOM 759 O O . PHE A 1 95 ? -1.628 0.504 -2.125 1.00 93.31 95 PHE A O 1
ATOM 766 N N . ILE A 1 96 ? -2.664 2.303 -3.008 1.00 91.56 96 ILE A N 1
ATOM 767 C CA . ILE A 1 96 ? -2.518 1.947 -4.419 1.00 91.56 96 ILE A CA 1
ATOM 768 C C . ILE A 1 96 ? -1.806 3.093 -5.132 1.00 91.56 96 ILE A C 1
ATOM 770 O O . ILE A 1 96 ? -2.159 4.263 -4.958 1.00 91.56 96 ILE A O 1
ATOM 774 N N . SER A 1 97 ? -0.806 2.761 -5.935 1.00 92.38 97 SER A N 1
ATOM 775 C CA . SER A 1 97 ? -0.085 3.698 -6.789 1.00 92.38 97 SER A CA 1
ATOM 776 C C . SER A 1 97 ? -0.575 3.677 -8.232 1.00 92.38 97 SER A C 1
ATOM 778 O O . SER A 1 97 ? -1.300 2.783 -8.665 1.00 92.38 97 SER A O 1
ATOM 780 N N . ARG A 1 98 ? -0.164 4.693 -8.993 1.00 89.56 98 ARG A N 1
ATOM 781 C CA . ARG A 1 98 ? -0.552 4.896 -10.395 1.00 89.56 98 ARG A CA 1
ATOM 782 C C . ARG A 1 98 ? -0.141 3.759 -11.327 1.00 89.56 98 ARG A C 1
ATOM 784 O O . ARG A 1 98 ? -0.831 3.492 -12.303 1.00 89.56 98 ARG A O 1
ATOM 791 N N . ASP A 1 99 ? 0.973 3.103 -11.032 1.00 86.00 99 ASP A N 1
ATOM 792 C CA . ASP A 1 99 ? 1.480 1.939 -11.767 1.00 86.00 99 ASP A CA 1
ATOM 793 C C . ASP A 1 99 ? 0.758 0.626 -11.397 1.00 86.00 99 ASP A C 1
ATOM 795 O O . ASP A 1 99 ? 1.100 -0.435 -11.914 1.00 86.00 99 ASP A O 1
ATOM 799 N N . GLY A 1 100 ? -0.237 0.683 -10.504 1.00 85.38 100 GLY A N 1
ATOM 800 C CA . GLY A 1 100 ? -0.991 -0.476 -10.035 1.00 85.38 100 GLY A CA 1
ATOM 801 C C . GLY A 1 100 ? -0.320 -1.249 -8.899 1.00 85.38 100 GLY A C 1
ATOM 802 O O . GLY A 1 100 ? -0.881 -2.250 -8.448 1.00 85.38 100 GLY A O 1
ATOM 803 N N . SER A 1 101 ? 0.841 -0.810 -8.402 1.00 87.19 101 SER A N 1
ATOM 804 C CA . SER A 1 101 ? 1.426 -1.387 -7.189 1.00 87.19 101 SER A CA 1
ATOM 805 C C . SER A 1 101 ? 0.552 -1.068 -5.969 1.00 87.19 101 SER A C 1
ATOM 807 O O . SER A 1 101 ? -0.088 -0.019 -5.882 1.00 87.19 101 SER A O 1
ATOM 809 N N . TRP A 1 102 ? 0.517 -1.973 -4.991 1.00 90.38 102 TRP A N 1
ATOM 810 C CA . TRP A 1 102 ? -0.221 -1.740 -3.752 1.00 90.38 102 TRP A CA 1
ATOM 811 C C . TRP A 1 102 ? 0.500 -2.275 -2.519 1.00 90.38 102 TRP A C 1
ATOM 813 O O . TRP A 1 102 ? 1.262 -3.246 -2.572 1.00 90.38 102 TRP A O 1
ATOM 823 N N . ALA A 1 103 ? 0.195 -1.672 -1.375 1.00 90.75 103 ALA A N 1
ATOM 824 C CA . ALA A 1 103 ? 0.610 -2.144 -0.063 1.00 90.75 103 ALA A CA 1
ATOM 825 C C . ALA A 1 103 ? -0.574 -2.068 0.899 1.00 90.75 103 ALA A C 1
ATOM 827 O O . ALA A 1 103 ? -1.223 -1.026 0.990 1.00 90.75 103 ALA A O 1
ATOM 828 N N . SER A 1 104 ? -0.835 -3.155 1.627 1.00 91.12 104 SER A N 1
ATOM 829 C CA . SER A 1 104 ? -1.887 -3.192 2.639 1.00 91.12 104 SER A CA 1
ATOM 830 C C . SER A 1 104 ? -1.359 -3.516 4.032 1.00 91.12 104 SER A C 1
ATOM 832 O O . SER A 1 104 ? -0.322 -4.165 4.192 1.00 91.12 104 SER A O 1
ATOM 834 N N . CYS A 1 105 ? -2.056 -3.008 5.044 1.00 90.06 105 CYS A N 1
ATOM 835 C CA . CYS A 1 105 ? -1.789 -3.276 6.450 1.00 90.06 105 CYS A CA 1
ATOM 836 C C . CYS A 1 105 ? -3.105 -3.341 7.223 1.00 90.06 105 CYS A C 1
ATOM 838 O O . CYS A 1 105 ? -3.971 -2.480 7.070 1.00 90.06 105 CYS A O 1
ATOM 840 N N . PHE A 1 106 ? -3.238 -4.358 8.071 1.00 89.69 106 PHE A N 1
ATOM 841 C CA . PHE A 1 106 ? -4.344 -4.473 9.008 1.00 89.69 106 PHE A CA 1
ATOM 842 C C . PHE A 1 106 ? -4.028 -3.714 10.295 1.00 89.69 106 PHE A C 1
ATOM 844 O O . PHE A 1 106 ? -2.995 -3.947 10.920 1.00 89.69 106 PHE A O 1
ATOM 851 N N . ILE A 1 107 ? -4.938 -2.834 10.700 1.00 88.19 107 ILE A N 1
ATOM 852 C CA . ILE A 1 107 ? -4.847 -2.073 11.940 1.00 88.19 107 ILE A CA 1
ATOM 853 C C . ILE A 1 107 ? -5.497 -2.907 13.045 1.00 88.19 107 ILE A C 1
ATOM 855 O O . ILE A 1 107 ? -6.726 -3.035 13.065 1.00 88.19 107 ILE A O 1
ATOM 859 N N . PRO A 1 108 ? -4.719 -3.496 13.970 1.00 82.31 108 PRO A N 1
ATOM 860 C CA . PRO A 1 108 ? -5.282 -4.338 15.010 1.00 82.31 108 PRO A CA 1
ATOM 861 C C . PRO A 1 108 ? -6.232 -3.534 15.900 1.00 82.31 108 PRO A C 1
ATOM 863 O O . PRO A 1 108 ? -5.990 -2.380 16.248 1.00 82.31 108 PRO A O 1
ATOM 866 N N . SER A 1 109 ? -7.336 -4.162 16.294 1.00 74.12 109 SER A N 1
ATOM 867 C CA . SER A 1 109 ? -8.322 -3.568 17.201 1.00 74.12 109 SER A CA 1
ATOM 868 C C . SER A 1 109 ? -7.857 -3.530 18.663 1.00 74.12 109 SER A C 1
ATOM 870 O O . SER A 1 109 ? -8.484 -2.859 19.484 1.00 74.12 109 SER A O 1
ATOM 872 N N . ARG A 1 110 ? -6.745 -4.203 18.991 1.00 67.31 110 ARG A N 1
ATOM 873 C CA . ARG A 1 110 ? -6.132 -4.229 20.324 1.00 67.31 110 ARG A CA 1
ATOM 874 C C . ARG A 1 110 ? -4.718 -3.648 20.282 1.00 67.31 110 ARG A C 1
ATOM 876 O O . ARG A 1 110 ? -3.896 -4.092 19.487 1.00 67.31 110 ARG A O 1
ATOM 883 N N . GLY A 1 111 ? -4.499 -2.677 21.161 1.00 52.19 111 GLY A N 1
ATOM 884 C CA . GLY A 1 111 ? -3.291 -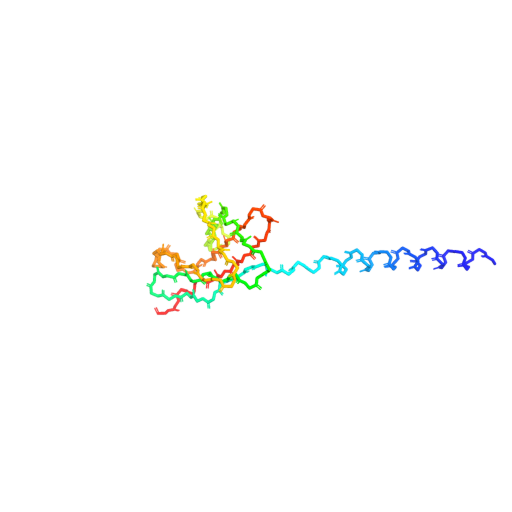1.894 21.397 1.00 52.19 111 GLY A CA 1
ATOM 885 C C . GLY A 1 111 ? -3.621 -0.920 22.510 1.00 52.19 111 GLY A C 1
ATOM 886 O O . GLY A 1 111 ? -4.573 -0.121 22.286 1.00 52.19 111 GLY A O 1
#

Sequence (111 aa):
MKPLIVSSILFLSLLAFFLLYHGMKQERSFFIKEVNDNKIILKNNGTNAVDLMMLITRCGGKVERVEELNLRLEQNKSLEIRVNLSSIRGCELTFISRDGSWASCFIPSRG